Protein AF-A0A7C3UQF2-F1 (afdb_monomer_lite)

Foldseek 3Di:
DDDDPDPDPPDDPDFAAWWEDFDWDQDDVNQKIKTFIHGDPPDPQWFWKFKDFQNHGDDTGGCVNPGMDMDTDDPVPAGKIWMWTAGPVRGTHDIYDIDGDDD

Secondary structure (DSSP, 8-state):
-------------PPPPPPEEEEEEEETTTTEEEEEEEPPSS-SSEEEEEEEETTEEEEEEEGGG-SEEEEE--GGG-EEEEEEEEETT-PBPPP---EEE--

pLDDT: mean 87.82, std 13.17, range [41.94, 98.31]

Sequence (103 aa):
MIISFVKSKIIDTTPPQKPKDFKIIFLNDRKIIKFTWQIAEPQKDMKSVIIYKNDMPFKEVYVDDGNSYTMKLDDNILGKWYIQLKDIRDLLSENSNTIYVFK

Radius of gyration: 18.18 Å; chains: 1; bounding box: 40×21×70 Å

Structure (mmCIF, N/CA/C/O backbone):
data_AF-A0A7C3UQF2-F1
#
_entry.id   AF-A0A7C3UQF2-F1
#
loop_
_atom_site.group_PDB
_atom_site.id
_atom_site.type_symbol
_atom_site.label_atom_id
_atom_site.label_alt_id
_atom_site.label_comp_id
_atom_site.label_asym_id
_atom_site.label_entity_id
_atom_site.label_seq_id
_atom_site.pdbx_PDB_ins_code
_atom_site.Cartn_x
_atom_site.Cartn_y
_atom_site.Cartn_z
_atom_site.occupancy
_atom_site.B_iso_or_equiv
_atom_site.auth_seq_id
_atom_site.auth_comp_id
_atom_site.auth_asym_id
_atom_site.auth_atom_id
_atom_site.pdbx_PDB_model_num
ATOM 1 N N . MET A 1 1 ? 26.143 -6.174 -50.243 1.00 42.50 1 MET A N 1
ATOM 2 C CA . MET A 1 1 ? 24.984 -6.571 -49.416 1.00 42.50 1 MET A CA 1
ATOM 3 C C . MET A 1 1 ? 25.037 -5.741 -48.141 1.00 42.50 1 MET A C 1
ATOM 5 O O . MET A 1 1 ? 25.949 -5.941 -47.353 1.00 42.50 1 MET A O 1
ATOM 9 N N . ILE A 1 2 ? 24.179 -4.726 -48.003 1.00 41.94 2 ILE A N 1
ATOM 10 C CA . ILE A 1 2 ? 24.146 -3.866 -46.809 1.00 41.94 2 ILE A CA 1
ATOM 11 C C . ILE A 1 2 ? 23.161 -4.514 -45.838 1.00 41.94 2 ILE A C 1
ATOM 13 O O . ILE A 1 2 ? 21.972 -4.581 -46.132 1.00 41.94 2 ILE A O 1
ATOM 17 N N . ILE A 1 3 ? 23.661 -5.045 -44.723 1.00 46.56 3 ILE A N 1
ATOM 18 C CA . ILE A 1 3 ? 22.820 -5.608 -43.665 1.00 46.56 3 ILE A CA 1
ATOM 19 C C . ILE A 1 3 ? 22.398 -4.432 -42.782 1.00 46.56 3 ILE A C 1
ATOM 21 O O . ILE A 1 3 ? 23.191 -3.903 -42.005 1.00 46.56 3 ILE A O 1
ATOM 25 N N . SER A 1 4 ? 21.166 -3.964 -42.953 1.00 52.66 4 SER A N 1
ATOM 26 C CA . SER A 1 4 ? 20.559 -2.955 -42.092 1.00 52.66 4 SER A CA 1
ATOM 27 C C . SER A 1 4 ? 20.210 -3.589 -40.743 1.00 52.66 4 SER A C 1
ATOM 29 O O . SER A 1 4 ? 19.257 -4.354 -40.619 1.00 52.66 4 SER A O 1
ATOM 31 N N . PHE A 1 5 ? 20.992 -3.272 -39.710 1.00 53.72 5 PHE A N 1
ATOM 32 C CA . PHE A 1 5 ? 20.658 -3.627 -38.334 1.00 53.72 5 PHE A CA 1
ATOM 33 C C . PHE A 1 5 ? 19.463 -2.786 -37.878 1.00 53.72 5 PHE A C 1
ATOM 35 O O . PHE A 1 5 ? 19.599 -1.606 -37.549 1.00 53.72 5 PHE A O 1
ATOM 42 N N . VAL A 1 6 ? 18.277 -3.390 -37.856 1.00 57.62 6 VAL A N 1
ATOM 43 C CA . VAL A 1 6 ? 17.121 -2.816 -37.167 1.00 57.62 6 VAL A CA 1
ATOM 44 C C . VAL A 1 6 ? 17.456 -2.81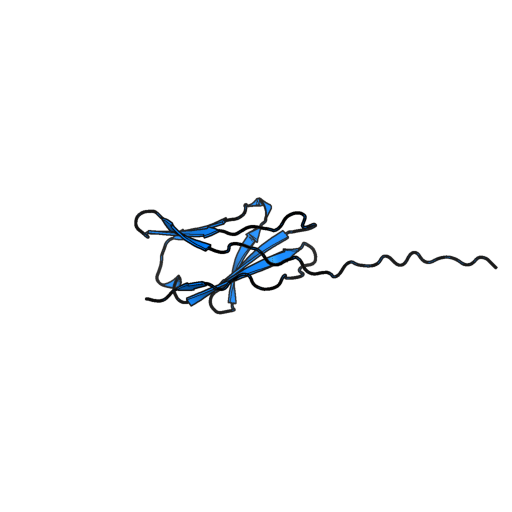3 -35.675 1.00 57.62 6 VAL A C 1
ATOM 46 O O . VAL A 1 6 ? 17.528 -3.868 -35.051 1.00 57.62 6 VAL A O 1
ATOM 49 N N . LYS A 1 7 ? 17.708 -1.633 -35.091 1.00 56.22 7 LYS A N 1
ATOM 50 C CA . LYS A 1 7 ? 17.818 -1.470 -33.633 1.00 56.22 7 LYS A CA 1
ATOM 51 C C . LYS A 1 7 ? 16.470 -1.849 -33.013 1.00 56.22 7 LYS A C 1
ATOM 53 O O . LYS A 1 7 ? 15.561 -1.025 -32.948 1.00 56.22 7 LYS A O 1
ATOM 58 N N . SER A 1 8 ? 16.327 -3.092 -32.563 1.00 61.25 8 SER A N 1
ATOM 59 C CA . SER A 1 8 ? 15.189 -3.514 -31.751 1.00 61.25 8 SER A CA 1
ATOM 60 C C . SER A 1 8 ? 15.266 -2.789 -30.406 1.00 61.25 8 SER A C 1
ATOM 62 O O . SER A 1 8 ? 16.156 -3.057 -29.596 1.00 61.25 8 SER A O 1
ATOM 64 N N . LYS A 1 9 ? 14.366 -1.832 -30.171 1.00 60.81 9 LYS A N 1
ATOM 65 C CA . LYS A 1 9 ? 14.212 -1.186 -28.866 1.00 60.81 9 LYS A CA 1
ATOM 66 C C . LYS A 1 9 ? 13.586 -2.216 -27.927 1.00 60.81 9 LYS A C 1
ATOM 68 O O . LYS A 1 9 ? 12.397 -2.495 -28.033 1.00 60.81 9 LYS A O 1
ATOM 73 N N . ILE A 1 10 ? 14.397 -2.821 -27.063 1.00 63.06 10 ILE A N 1
ATOM 74 C CA . ILE A 1 10 ? 13.903 -3.700 -26.002 1.00 63.06 10 ILE A CA 1
ATOM 75 C C . ILE A 1 10 ? 13.054 -2.821 -25.081 1.00 63.06 10 ILE A C 1
ATOM 77 O O . ILE A 1 10 ? 13.561 -1.864 -24.494 1.00 63.06 10 ILE A O 1
ATOM 81 N N . ILE A 1 11 ? 11.751 -3.088 -25.025 1.00 67.69 11 ILE A N 1
ATOM 82 C CA . ILE A 1 11 ? 10.863 -2.469 -24.044 1.00 67.69 11 ILE A CA 1
ATOM 83 C C . ILE A 1 11 ? 11.108 -3.233 -22.749 1.00 67.69 11 ILE A C 1
ATOM 85 O O . ILE A 1 11 ? 10.850 -4.431 -22.687 1.00 67.69 11 ILE A O 1
ATOM 89 N N . ASP A 1 12 ? 11.662 -2.563 -21.744 1.00 73.94 12 ASP A N 1
ATOM 90 C CA . ASP A 1 12 ? 11.759 -3.139 -20.409 1.00 73.94 12 ASP A CA 1
ATOM 91 C C . ASP A 1 12 ? 10.337 -3.337 -19.868 1.00 73.94 12 ASP A C 1
ATOM 93 O O . ASP A 1 12 ? 9.552 -2.387 -19.802 1.00 73.94 12 ASP A O 1
ATOM 97 N N . THR A 1 13 ? 9.998 -4.579 -19.542 1.00 81.81 13 THR A N 1
ATOM 98 C CA . THR A 1 13 ? 8.706 -4.980 -18.973 1.00 81.81 13 THR A CA 1
ATOM 99 C C . THR A 1 13 ? 8.851 -5.455 -17.533 1.00 81.81 13 THR A C 1
ATOM 101 O O . THR A 1 13 ? 7.932 -6.076 -17.003 1.00 81.81 13 THR A O 1
ATOM 104 N N . THR A 1 14 ? 10.008 -5.224 -16.907 1.00 88.62 14 THR A N 1
ATOM 105 C CA . THR A 1 14 ? 10.243 -5.609 -15.517 1.00 88.62 14 THR A CA 1
ATOM 106 C C . THR A 1 14 ? 9.332 -4.772 -14.620 1.00 88.62 14 THR A C 1
ATOM 108 O O . THR A 1 14 ? 9.431 -3.538 -14.651 1.00 88.62 14 THR A O 1
ATOM 111 N N . PRO A 1 15 ? 8.440 -5.404 -13.836 1.00 91.12 15 PRO A N 1
ATOM 112 C CA . PRO A 1 15 ? 7.606 -4.674 -12.899 1.00 91.12 15 PRO A CA 1
ATOM 113 C C . PRO A 1 15 ? 8.447 -3.995 -11.810 1.00 91.12 15 PRO A C 1
ATOM 115 O O . PRO A 1 15 ? 9.580 -4.415 -11.547 1.00 91.12 15 PRO A O 1
ATOM 118 N N . PRO A 1 16 ? 7.896 -2.980 -11.129 1.00 93.38 16 PRO A N 1
ATOM 119 C CA . PRO A 1 16 ? 8.571 -2.360 -9.999 1.00 93.38 16 PRO A CA 1
ATOM 120 C C . PRO A 1 16 ? 8.852 -3.374 -8.885 1.00 93.38 16 PRO A C 1
ATOM 122 O O . PRO A 1 16 ? 8.145 -4.373 -8.724 1.00 93.38 16 PRO A O 1
ATOM 125 N N . GLN A 1 17 ? 9.861 -3.104 -8.063 1.00 94.06 17 GLN A N 1
ATOM 126 C CA . GLN A 1 17 ? 10.078 -3.884 -6.850 1.00 94.06 17 GLN A CA 1
ATOM 127 C C . GLN A 1 17 ? 8.969 -3.589 -5.839 1.00 94.06 17 GLN A C 1
ATOM 129 O O . GLN A 1 17 ? 8.417 -2.491 -5.778 1.00 94.06 17 GLN A O 1
ATOM 134 N N . LYS A 1 18 ? 8.632 -4.574 -5.006 1.00 94.44 18 LYS A N 1
ATOM 135 C CA . LYS A 1 18 ? 7.605 -4.373 -3.982 1.00 94.44 18 LYS A CA 1
ATOM 136 C C . LYS A 1 18 ? 8.012 -3.300 -2.965 1.00 94.44 18 LYS A C 1
ATOM 138 O O . LYS A 1 18 ? 9.190 -3.214 -2.597 1.00 94.44 18 LYS A O 1
ATOM 143 N N . PRO A 1 19 ? 7.051 -2.513 -2.465 1.00 94.19 19 PRO A N 1
ATOM 144 C CA . PRO A 1 19 ? 7.316 -1.558 -1.402 1.00 94.19 19 PRO A CA 1
ATOM 145 C C . PRO A 1 19 ? 7.608 -2.285 -0.081 1.00 94.19 19 PRO A C 1
ATOM 147 O O . PRO A 1 19 ? 7.142 -3.404 0.164 1.00 94.19 19 PRO A O 1
ATOM 150 N N . LYS A 1 20 ? 8.406 -1.644 0.774 1.00 94.69 20 LYS A N 1
ATOM 151 C CA . LYS A 1 20 ? 8.893 -2.185 2.049 1.00 94.69 20 LYS A CA 1
ATOM 152 C C . LYS A 1 20 ? 8.277 -1.447 3.231 1.00 94.69 20 LYS A C 1
ATOM 154 O O . LYS A 1 20 ? 7.758 -0.343 3.083 1.00 94.69 20 LYS A O 1
ATOM 159 N N . ASP A 1 21 ? 8.352 -2.070 4.403 1.00 95.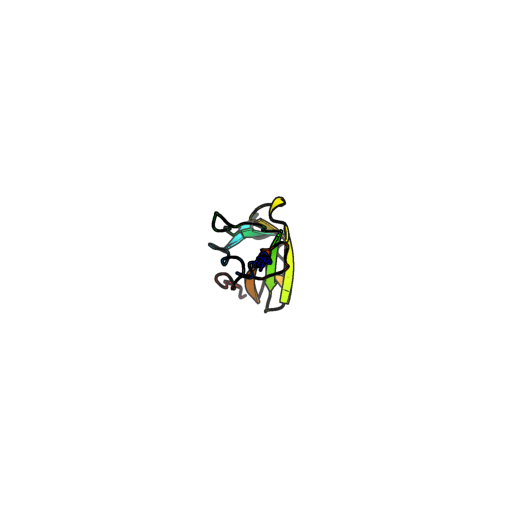00 21 ASP A N 1
ATOM 160 C CA . ASP A 1 21 ? 7.968 -1.478 5.687 1.00 95.00 21 ASP A CA 1
ATOM 161 C C . ASP A 1 21 ? 6.573 -0.834 5.696 1.00 95.00 21 ASP A C 1
ATOM 163 O O . ASP A 1 21 ? 6.375 0.217 6.312 1.00 95.00 21 ASP A O 1
ATOM 167 N N . PHE A 1 22 ? 5.594 -1.461 5.030 1.00 97.38 22 PHE A N 1
ATOM 168 C CA . PHE A 1 22 ? 4.216 -0.984 5.082 1.00 97.38 22 PHE A CA 1
ATOM 169 C C . PHE A 1 22 ? 3.690 -1.112 6.513 1.00 97.38 22 PHE A C 1
ATOM 171 O O . PHE A 1 22 ? 3.743 -2.197 7.103 1.00 97.38 22 PHE A O 1
ATOM 178 N N . LYS A 1 23 ? 3.223 0.006 7.079 1.00 97.06 23 LYS A N 1
ATOM 179 C CA . LYS A 1 23 ? 2.770 0.141 8.471 1.00 97.06 23 LYS A CA 1
ATOM 180 C C . LYS A 1 23 ? 1.534 1.032 8.550 1.00 97.06 23 LYS A C 1
ATOM 182 O O . LYS A 1 23 ? 1.372 1.960 7.759 1.00 97.06 23 LYS A O 1
ATOM 187 N N . ILE A 1 24 ? 0.704 0.767 9.556 1.00 94.62 24 ILE A N 1
ATOM 188 C CA . ILE A 1 24 ? -0.450 1.585 9.937 1.00 94.62 24 ILE A CA 1
ATOM 189 C C . ILE A 1 24 ? -0.184 2.126 11.343 1.00 94.62 24 ILE A C 1
ATOM 191 O O . ILE A 1 24 ? 0.080 1.356 12.265 1.00 94.62 24 ILE A O 1
ATOM 195 N N . ILE A 1 25 ? -0.229 3.446 11.502 1.00 93.81 25 ILE A N 1
ATOM 196 C CA . ILE A 1 25 ? 0.051 4.150 12.756 1.00 93.81 25 ILE A CA 1
ATOM 197 C C . ILE A 1 25 ? -1.207 4.903 13.183 1.00 93.81 25 ILE A C 1
ATOM 199 O O . ILE A 1 25 ? -1.765 5.677 12.408 1.00 93.81 25 ILE A O 1
ATOM 203 N N . PHE A 1 26 ? -1.629 4.714 14.431 1.00 90.75 26 PHE A N 1
ATOM 204 C CA . PHE A 1 26 ? -2.725 5.473 15.028 1.00 90.75 26 PHE A CA 1
ATOM 205 C C . PHE A 1 26 ? -2.174 6.726 15.711 1.00 90.75 26 PHE A C 1
ATOM 207 O O . PHE A 1 26 ? -1.278 6.644 16.549 1.00 90.75 26 PHE A O 1
ATOM 214 N N . LEU A 1 27 ? -2.713 7.884 15.350 1.00 89.38 27 LEU A N 1
ATOM 215 C CA . LEU A 1 27 ? -2.304 9.202 15.827 1.00 89.38 27 LEU A CA 1
ATOM 216 C C . LEU A 1 27 ? -3.486 9.914 16.495 1.00 89.38 27 LEU A C 1
ATOM 218 O O . LEU A 1 27 ? -4.646 9.568 16.257 1.00 89.38 27 LEU A O 1
ATOM 222 N N . ASN A 1 28 ? -3.179 10.941 17.294 1.00 87.50 28 ASN A N 1
ATOM 223 C CA . ASN A 1 28 ? -4.157 11.836 17.923 1.00 87.50 28 ASN A CA 1
ATOM 224 C C . ASN A 1 28 ? -5.270 11.074 18.670 1.00 87.50 28 ASN A C 1
ATOM 226 O O . ASN A 1 28 ? -6.426 11.093 18.250 1.00 87.50 28 ASN A O 1
ATOM 230 N N . ASP A 1 29 ? -4.904 10.329 19.718 1.00 85.00 29 ASP A N 1
ATOM 231 C CA . ASP A 1 29 ? -5.824 9.502 20.518 1.00 85.00 29 ASP A CA 1
ATOM 232 C C . ASP A 1 29 ? -6.685 8.550 19.680 1.00 85.00 29 ASP A C 1
ATOM 234 O O . ASP A 1 29 ? -7.888 8.402 19.892 1.00 85.00 29 ASP A O 1
ATOM 238 N N . ARG A 1 30 ? -6.054 7.913 18.685 1.00 81.94 30 ARG A N 1
ATOM 239 C CA . ARG A 1 30 ? -6.705 7.019 17.718 1.00 81.94 30 ARG A CA 1
ATOM 240 C C . ARG A 1 30 ? -7.760 7.713 16.852 1.00 81.94 30 ARG A C 1
ATOM 242 O O . ARG A 1 30 ? -8.578 7.036 16.265 1.00 81.94 30 ARG A O 1
ATOM 249 N N . LYS A 1 31 ? -7.757 9.036 16.695 1.00 86.06 31 LYS A N 1
ATOM 250 C CA . LYS A 1 31 ? -8.689 9.720 15.773 1.00 86.06 31 LYS A CA 1
ATOM 251 C C . LYS A 1 31 ? -8.176 9.782 14.339 1.00 86.06 31 LYS A C 1
ATOM 253 O O . LYS A 1 31 ? -8.941 10.093 13.428 1.00 86.06 31 LYS A O 1
ATOM 258 N N . ILE A 1 32 ? -6.884 9.543 14.133 1.00 89.88 32 ILE A N 1
ATOM 259 C CA . ILE A 1 32 ? -6.215 9.654 12.837 1.00 89.88 32 ILE A CA 1
ATOM 260 C C . ILE A 1 32 ? -5.419 8.378 12.578 1.00 89.88 32 ILE A C 1
ATOM 262 O O . ILE A 1 32 ? -4.796 7.827 13.483 1.00 89.88 32 ILE A O 1
ATOM 266 N N . ILE A 1 33 ? -5.414 7.937 11.327 1.00 92.88 33 ILE A N 1
ATOM 267 C CA . ILE A 1 33 ? -4.644 6.796 10.848 1.00 92.88 33 ILE A CA 1
ATOM 268 C C . ILE A 1 33 ? -3.649 7.298 9.818 1.00 92.88 33 ILE A C 1
ATOM 270 O O . ILE A 1 33 ? -4.031 8.004 8.884 1.00 92.88 33 ILE A O 1
ATOM 274 N N . LYS A 1 34 ? -2.388 6.901 9.963 1.00 94.88 34 LYS A N 1
ATOM 275 C CA . LYS A 1 34 ? -1.333 7.157 8.991 1.00 94.88 34 LYS A CA 1
ATOM 276 C C . LYS A 1 34 ? -0.792 5.839 8.450 1.00 94.88 34 LYS A C 1
ATOM 278 O O . LYS A 1 34 ? -0.243 5.032 9.194 1.00 94.88 34 LYS A O 1
ATOM 283 N N . PHE A 1 35 ? -0.926 5.651 7.149 1.00 96.31 35 PHE A N 1
ATOM 284 C CA . PHE A 1 35 ? -0.274 4.605 6.378 1.00 96.31 35 PHE A CA 1
ATOM 285 C C . PHE A 1 35 ? 1.108 5.104 5.963 1.00 96.31 35 PHE A C 1
ATOM 287 O O . PHE A 1 35 ? 1.237 6.230 5.480 1.00 96.31 35 PHE A O 1
ATOM 294 N N . THR A 1 36 ? 2.142 4.293 6.154 1.00 97.12 36 THR A N 1
ATOM 295 C CA . THR A 1 36 ? 3.520 4.632 5.770 1.00 97.12 36 THR A CA 1
ATOM 296 C C . THR A 1 36 ? 4.182 3.451 5.092 1.00 97.12 36 THR A C 1
ATOM 298 O O . THR A 1 36 ? 3.891 2.310 5.449 1.00 97.12 36 THR A O 1
ATOM 301 N N . TRP A 1 37 ? 5.097 3.719 4.171 1.00 96.62 37 TRP A N 1
ATOM 302 C CA . TRP A 1 37 ? 5.867 2.698 3.465 1.00 96.62 37 TRP A CA 1
ATOM 303 C C . TRP A 1 37 ? 7.237 3.241 3.057 1.00 96.62 37 TRP A C 1
ATOM 305 O O . TRP A 1 37 ? 7.550 4.412 3.266 1.00 96.62 37 TRP A O 1
ATOM 315 N N . GLN A 1 38 ? 8.060 2.380 2.470 1.00 94.75 38 GLN A N 1
ATOM 316 C CA . GLN A 1 38 ? 9.315 2.740 1.828 1.00 94.75 38 GLN A CA 1
ATOM 317 C C . GLN A 1 38 ? 9.341 2.208 0.398 1.00 94.75 38 GLN A C 1
ATOM 319 O O . GLN A 1 38 ? 8.940 1.073 0.129 1.00 94.75 38 GLN A O 1
ATOM 324 N N . ILE A 1 39 ? 9.853 3.025 -0.513 1.00 91.62 39 ILE A N 1
ATOM 325 C CA . ILE A 1 39 ? 10.160 2.622 -1.882 1.00 91.62 39 ILE A CA 1
ATOM 326 C C . ILE A 1 39 ? 11.640 2.245 -1.899 1.00 91.62 39 ILE A C 1
ATOM 328 O O . ILE A 1 39 ? 12.479 2.996 -1.407 1.00 91.62 39 ILE A O 1
ATOM 332 N N . ALA A 1 40 ? 11.963 1.042 -2.379 1.00 83.88 40 ALA A N 1
ATOM 333 C CA . ALA A 1 40 ? 13.358 0.645 -2.520 1.00 83.88 40 ALA A CA 1
ATOM 334 C C . ALA A 1 40 ? 14.005 1.501 -3.613 1.00 83.88 40 ALA A C 1
ATOM 336 O O . ALA A 1 40 ? 13.501 1.526 -4.729 1.00 83.88 40 ALA A O 1
ATOM 337 N N . GLU A 1 41 ? 15.107 2.171 -3.300 1.00 81.25 41 GLU A N 1
ATOM 338 C CA . GLU A 1 41 ? 15.893 2.918 -4.281 1.00 81.25 41 GLU A CA 1
ATOM 339 C C . GLU A 1 41 ? 17.095 2.081 -4.750 1.00 81.25 41 GLU A C 1
ATOM 341 O O . GLU A 1 41 ? 17.685 1.363 -3.933 1.00 81.25 41 GLU A O 1
ATOM 346 N N . PRO A 1 42 ? 17.503 2.168 -6.030 1.00 72.06 42 PRO A N 1
ATOM 347 C CA . PRO A 1 42 ? 16.909 2.971 -7.102 1.00 72.06 42 PRO A CA 1
ATOM 348 C C . PRO A 1 42 ? 15.752 2.251 -7.822 1.00 72.06 42 PRO A C 1
ATOM 350 O O . PRO A 1 42 ? 15.919 1.120 -8.285 1.00 72.06 42 PRO A O 1
ATOM 353 N N . GLN A 1 43 ? 14.611 2.926 -8.001 1.00 79.31 43 GLN A N 1
ATOM 354 C CA . GLN A 1 43 ? 13.534 2.483 -8.901 1.00 79.31 43 GLN A CA 1
ATOM 355 C C . GLN A 1 43 ? 13.177 3.589 -9.898 1.00 79.31 43 GLN A C 1
ATOM 357 O O . GLN A 1 43 ? 12.873 4.714 -9.517 1.00 79.31 43 GLN A O 1
ATOM 362 N N . LYS A 1 44 ? 13.246 3.278 -11.197 1.00 75.62 44 LYS A N 1
ATOM 363 C CA . LYS A 1 44 ? 12.927 4.240 -12.260 1.00 75.62 44 LYS A CA 1
ATOM 364 C C . LYS A 1 44 ? 11.429 4.295 -12.513 1.00 75.62 44 LYS A C 1
ATOM 366 O O . LYS A 1 44 ? 10.732 3.299 -12.345 1.00 75.62 44 LYS A O 1
ATOM 371 N N . ASP A 1 45 ? 10.983 5.457 -12.978 1.00 86.75 45 ASP A N 1
ATOM 372 C CA . ASP A 1 45 ? 9.665 5.647 -13.575 1.00 86.75 45 ASP A CA 1
ATOM 373 C C . ASP A 1 45 ? 8.488 5.300 -12.642 1.00 86.75 45 ASP A C 1
ATOM 375 O O . ASP A 1 45 ? 7.422 4.877 -13.091 1.00 86.75 45 ASP A O 1
ATOM 379 N N . MET A 1 46 ? 8.664 5.481 -11.329 1.00 91.31 46 MET A N 1
ATOM 380 C CA . MET A 1 46 ? 7.595 5.290 -10.347 1.00 91.31 46 MET A CA 1
ATOM 381 C C . MET A 1 46 ? 6.549 6.394 -10.457 1.00 91.31 46 MET A C 1
ATOM 383 O O . MET A 1 46 ? 6.884 7.574 -10.477 1.00 91.31 46 MET A O 1
ATOM 387 N N . LYS A 1 47 ? 5.276 5.996 -10.520 1.00 94.12 47 LYS A N 1
ATOM 388 C CA . LYS A 1 47 ? 4.126 6.897 -10.651 1.00 94.12 47 LYS A CA 1
ATOM 389 C C . LYS A 1 47 ? 3.395 7.033 -9.324 1.00 94.12 47 LYS A C 1
ATOM 391 O O . LYS A 1 47 ? 3.165 8.145 -8.851 1.00 94.12 47 LYS A O 1
ATOM 396 N N . SER A 1 48 ? 3.025 5.911 -8.715 1.00 96.38 48 SER A N 1
ATOM 397 C CA . SER A 1 48 ? 2.143 5.915 -7.550 1.00 96.38 48 SER A CA 1
ATOM 398 C C . SER A 1 48 ? 2.248 4.646 -6.704 1.00 96.38 48 SER A C 1
ATOM 400 O O . SER A 1 48 ? 2.831 3.634 -7.096 1.00 96.38 48 SER A O 1
ATOM 402 N N . VAL A 1 49 ? 1.655 4.714 -5.516 1.00 97.31 49 VAL A N 1
ATOM 403 C CA . VAL A 1 49 ? 1.393 3.592 -4.617 1.00 97.31 49 VAL A CA 1
ATOM 404 C C . VAL A 1 49 ? -0.114 3.396 -4.532 1.00 97.31 49 VAL A C 1
ATOM 406 O O . VAL A 1 49 ? -0.851 4.338 -4.238 1.00 97.31 49 VAL A O 1
ATOM 409 N N . ILE A 1 50 ? -0.580 2.170 -4.758 1.00 98.00 50 ILE A N 1
ATOM 410 C CA . ILE A 1 50 ? -1.983 1.797 -4.583 1.00 98.00 50 ILE A CA 1
ATOM 411 C C . ILE A 1 50 ? -2.132 1.091 -3.242 1.00 98.00 50 ILE A C 1
ATOM 413 O O . ILE A 1 50 ? -1.500 0.066 -2.993 1.00 98.00 50 ILE A O 1
ATOM 417 N N . ILE A 1 51 ? -2.993 1.639 -2.395 1.00 97.62 51 ILE A N 1
ATOM 418 C CA . ILE A 1 51 ? -3.436 1.058 -1.137 1.00 97.62 51 ILE A CA 1
ATOM 419 C C . ILE A 1 51 ? -4.670 0.214 -1.404 1.00 97.62 51 ILE A C 1
ATOM 421 O O . ILE A 1 51 ? -5.663 0.713 -1.933 1.00 97.62 51 ILE A O 1
ATOM 425 N N . TYR A 1 52 ? -4.609 -1.049 -1.000 1.00 97.94 52 TYR A N 1
ATOM 426 C CA . TYR A 1 52 ? -5.706 -1.997 -1.101 1.00 97.94 52 TYR A CA 1
ATOM 427 C C . TYR A 1 52 ? -6.323 -2.259 0.265 1.00 97.94 52 TYR A C 1
ATOM 429 O O . TYR A 1 52 ? -5.614 -2.406 1.265 1.00 97.94 52 TYR A O 1
ATOM 437 N N . LYS A 1 53 ? -7.650 -2.388 0.271 1.00 96.75 53 LYS A N 1
ATOM 438 C CA . LYS A 1 53 ? -8.437 -2.885 1.394 1.00 96.75 53 LYS A CA 1
ATOM 439 C C . LYS A 1 53 ? -9.272 -4.069 0.925 1.00 96.75 53 LYS A C 1
ATOM 441 O O . LYS A 1 53 ? -10.059 -3.923 -0.005 1.00 96.75 53 LYS A O 1
ATOM 446 N N . ASN A 1 54 ? -9.147 -5.217 1.589 1.00 96.75 54 ASN A N 1
ATOM 447 C CA . ASN A 1 54 ? -9.888 -6.441 1.257 1.00 96.75 54 ASN A CA 1
ATOM 448 C C . ASN A 1 54 ? -9.814 -6.772 -0.245 1.00 96.75 54 ASN A C 1
ATOM 450 O O . ASN A 1 54 ? -10.831 -7.012 -0.888 1.00 96.75 54 ASN A O 1
ATOM 454 N N . ASP A 1 55 ? -8.598 -6.707 -0.792 1.00 97.06 55 ASP A N 1
ATOM 455 C CA . ASP A 1 55 ? -8.286 -6.984 -2.200 1.00 97.06 55 ASP A CA 1
ATOM 456 C C . ASP A 1 55 ? -8.930 -6.014 -3.218 1.00 97.06 55 ASP A C 1
ATOM 458 O O . ASP A 1 55 ? -8.861 -6.238 -4.424 1.00 97.06 55 ASP A O 1
ATOM 462 N N . MET A 1 56 ? -9.488 -4.888 -2.754 1.00 96.94 56 MET A N 1
ATOM 463 C CA . MET A 1 56 ? -10.009 -3.805 -3.594 1.00 96.94 56 MET A CA 1
ATOM 464 C C . MET A 1 56 ? -9.138 -2.543 -3.494 1.00 96.94 56 MET A 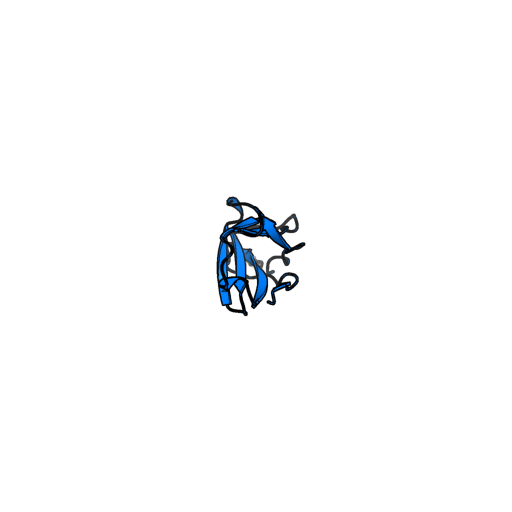C 1
ATOM 466 O O . MET A 1 56 ? -8.725 -2.185 -2.385 1.00 96.94 56 MET A O 1
ATOM 470 N N . PRO A 1 57 ? -8.875 -1.833 -4.610 1.00 96.94 57 PRO A N 1
ATOM 471 C CA . PRO A 1 57 ? -8.206 -0.538 -4.572 1.00 96.94 57 PRO A CA 1
ATOM 472 C C . PRO A 1 57 ? -8.990 0.445 -3.701 1.00 96.94 57 PRO A C 1
ATOM 474 O O . PRO A 1 57 ? -10.160 0.728 -3.953 1.00 96.94 57 PRO A O 1
ATOM 477 N N . PHE A 1 58 ? -8.337 0.965 -2.671 1.00 95.56 58 PHE A N 1
ATOM 478 C CA . PHE A 1 58 ? -8.907 1.942 -1.752 1.00 95.56 58 PHE A CA 1
ATOM 479 C C . PHE A 1 58 ? -8.436 3.359 -2.086 1.00 95.56 58 PHE A C 1
ATOM 481 O O . PHE A 1 58 ? -9.238 4.292 -2.136 1.00 95.56 58 PHE A O 1
ATOM 488 N N . LYS A 1 59 ? -7.130 3.532 -2.320 1.00 95.69 59 LYS A N 1
ATOM 489 C CA . LYS A 1 59 ? -6.528 4.842 -2.589 1.00 95.69 59 LYS A CA 1
ATOM 490 C C . LYS A 1 59 ? -5.261 4.707 -3.423 1.00 95.69 59 LYS A C 1
ATOM 492 O O . LYS A 1 59 ? -4.433 3.856 -3.138 1.00 95.69 59 LYS A O 1
ATOM 497 N N . GLU A 1 60 ? -5.082 5.591 -4.396 1.00 97.06 60 GLU A N 1
ATOM 498 C CA . GLU A 1 60 ? -3.811 5.796 -5.096 1.00 97.06 60 GLU A CA 1
ATOM 499 C C . GLU A 1 60 ? -3.144 7.080 -4.572 1.00 97.06 60 GLU A C 1
ATOM 501 O O . GLU A 1 60 ? -3.824 8.092 -4.359 1.00 97.06 60 GLU A O 1
ATOM 506 N N . VAL A 1 61 ? -1.839 7.012 -4.306 1.00 96.19 61 VAL A N 1
ATOM 507 C CA . VAL A 1 61 ? -1.002 8.103 -3.779 1.00 96.19 61 VAL A CA 1
ATOM 508 C C . VAL A 1 61 ? 0.168 8.288 -4.733 1.00 96.19 61 VAL A C 1
ATOM 510 O O . VAL A 1 61 ? 0.900 7.329 -4.975 1.00 96.19 61 VAL A O 1
ATOM 513 N N . TYR A 1 62 ? 0.339 9.477 -5.304 1.00 93.81 62 TYR A N 1
ATOM 514 C CA . TYR A 1 62 ? 1.440 9.722 -6.233 1.00 93.81 62 TYR A CA 1
ATOM 515 C C . TYR A 1 62 ? 2.759 9.813 -5.469 1.00 93.81 62 TYR A C 1
ATOM 517 O O . TYR A 1 62 ? 2.789 10.286 -4.336 1.00 93.81 62 TYR A O 1
ATOM 525 N N . VAL A 1 63 ? 3.855 9.347 -6.071 1.00 88.06 63 VAL A N 1
ATOM 526 C CA . VAL A 1 63 ? 5.169 9.338 -5.396 1.00 88.06 63 VAL A CA 1
ATOM 527 C C . VAL A 1 63 ? 5.619 10.754 -5.015 1.00 88.06 63 VAL A C 1
ATOM 529 O O . VAL A 1 63 ? 6.232 10.935 -3.965 1.00 88.06 63 VAL A O 1
ATOM 532 N N . ASP A 1 64 ? 5.219 11.758 -5.800 1.00 85.00 64 ASP A N 1
ATOM 533 C CA . ASP A 1 64 ? 5.467 13.179 -5.522 1.00 85.00 64 ASP A CA 1
ATOM 534 C C . ASP A 1 64 ? 4.753 13.682 -4.251 1.00 85.00 64 ASP A C 1
ATOM 536 O O . ASP A 1 64 ? 5.221 14.625 -3.613 1.00 85.00 64 ASP A O 1
ATOM 540 N N . ASP A 1 65 ? 3.670 13.018 -3.825 1.00 81.75 65 ASP A N 1
ATOM 541 C CA . ASP A 1 65 ? 2.958 13.313 -2.571 1.00 81.75 65 ASP A CA 1
ATOM 542 C C . ASP A 1 65 ? 3.658 12.685 -1.342 1.00 81.75 65 ASP A C 1
ATOM 544 O O . ASP A 1 65 ? 3.259 12.903 -0.192 1.00 81.75 65 ASP A O 1
ATOM 548 N N . GLY A 1 66 ? 4.721 11.906 -1.571 1.00 86.75 66 GLY A N 1
ATOM 549 C CA . GLY A 1 66 ? 5.552 11.270 -0.555 1.00 86.75 66 GLY A CA 1
ATOM 550 C C . GLY A 1 66 ? 5.133 9.845 -0.173 1.00 86.75 66 GLY A C 1
ATOM 551 O O . GLY A 1 66 ? 4.235 9.226 -0.736 1.00 86.75 66 GLY A O 1
ATOM 552 N N . ASN A 1 67 ? 5.809 9.299 0.843 1.00 91.69 67 ASN A N 1
ATOM 553 C CA . ASN A 1 67 ? 5.694 7.888 1.241 1.00 91.69 67 ASN A CA 1
ATOM 554 C C . ASN A 1 67 ? 4.699 7.642 2.390 1.00 91.69 67 ASN A C 1
ATOM 556 O O . ASN A 1 67 ? 4.915 6.787 3.260 1.00 91.69 67 ASN A O 1
ATOM 560 N N . SER A 1 68 ? 3.630 8.438 2.455 1.00 94.88 68 SER A N 1
ATOM 561 C CA . SER A 1 68 ? 2.595 8.253 3.470 1.00 94.88 68 SER A CA 1
ATOM 562 C C . SER A 1 68 ? 1.234 8.785 3.052 1.00 94.88 68 SER A C 1
ATOM 564 O O . SER A 1 68 ? 1.134 9.728 2.277 1.00 94.88 68 SER A O 1
ATOM 566 N N . TYR A 1 69 ? 0.185 8.226 3.646 1.00 94.56 69 TYR A N 1
ATOM 567 C CA . TYR A 1 69 ? -1.194 8.671 3.477 1.00 94.56 69 TYR A CA 1
ATOM 568 C C . TYR A 1 69 ? -1.895 8.734 4.831 1.00 94.56 69 TYR A C 1
ATOM 570 O O . TYR A 1 69 ? -1.667 7.883 5.688 1.00 94.56 69 TYR A O 1
ATOM 578 N N . THR A 1 70 ? -2.735 9.745 5.047 1.00 93.88 70 THR A N 1
ATOM 579 C CA . THR A 1 70 ? -3.429 9.960 6.324 1.00 93.88 70 THR A CA 1
ATOM 580 C C . THR A 1 70 ? -4.934 10.083 6.108 1.00 93.88 70 THR A C 1
ATOM 582 O O . THR A 1 70 ? -5.372 10.781 5.196 1.00 93.88 70 THR A O 1
ATOM 585 N N . MET A 1 71 ? -5.725 9.446 6.972 1.00 91.69 71 MET A N 1
ATOM 586 C CA . MET A 1 71 ? -7.188 9.551 7.006 1.00 91.69 71 MET A CA 1
ATOM 587 C C . MET A 1 71 ? -7.701 9.627 8.450 1.00 91.69 71 MET A C 1
ATOM 589 O O . MET A 1 71 ? -6.981 9.302 9.395 1.00 91.69 71 MET A O 1
ATOM 593 N N . LYS A 1 72 ? -8.948 10.070 8.639 1.00 90.69 72 LYS A N 1
ATOM 594 C CA . LYS A 1 72 ? -9.619 9.986 9.947 1.00 90.69 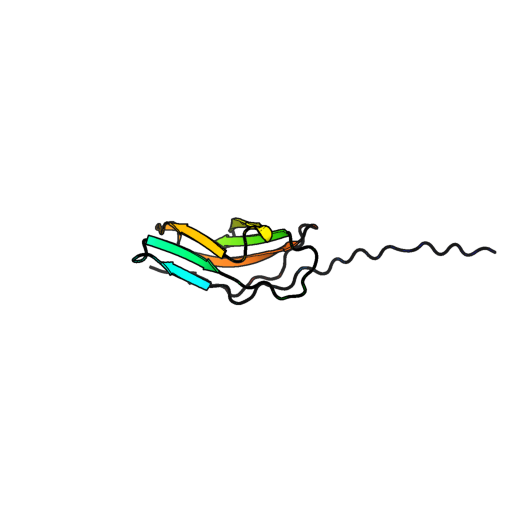72 LYS A CA 1
ATOM 595 C C . LYS A 1 72 ? -9.903 8.518 10.280 1.00 90.69 72 LYS A C 1
ATOM 597 O O . LYS A 1 72 ? -10.180 7.741 9.372 1.00 90.69 72 LYS A O 1
ATOM 602 N N . LEU A 1 73 ? -9.828 8.151 11.561 1.00 85.56 73 LEU A N 1
ATOM 603 C CA . LEU A 1 73 ? -10.291 6.839 12.008 1.00 85.56 73 LEU A CA 1
ATOM 604 C C . LEU A 1 73 ? -11.813 6.781 11.879 1.00 85.56 73 LEU A C 1
ATOM 606 O O . LEU A 1 73 ? -12.520 7.624 12.431 1.00 85.56 73 LEU A O 1
ATOM 610 N N . ASP A 1 74 ? -12.287 5.758 11.187 1.00 83.19 74 ASP A N 1
ATOM 611 C CA . ASP A 1 74 ? -13.675 5.322 11.145 1.00 83.19 74 ASP A CA 1
ATOM 612 C C . ASP A 1 74 ? -13.725 3.782 11.232 1.00 83.19 74 ASP A C 1
ATOM 614 O O . ASP A 1 74 ? -12.694 3.101 11.184 1.00 83.19 74 ASP A O 1
ATOM 618 N N . ASP A 1 75 ? -14.926 3.211 11.354 1.00 71.69 75 ASP A N 1
ATOM 619 C CA . ASP A 1 75 ? -15.122 1.751 11.383 1.00 71.69 75 ASP A CA 1
ATOM 620 C C . ASP A 1 75 ? -14.676 1.063 10.077 1.00 71.69 75 ASP A C 1
ATOM 622 O O . ASP A 1 75 ? -14.529 -0.162 10.011 1.00 71.69 75 ASP A O 1
ATOM 626 N N . ASN A 1 76 ? -14.390 1.843 9.030 1.00 79.94 76 ASN A N 1
ATOM 627 C CA . ASN A 1 76 ? -13.892 1.360 7.755 1.00 79.94 76 ASN A CA 1
ATOM 628 C C . ASN A 1 76 ? -12.383 1.042 7.800 1.00 79.94 76 ASN A C 1
ATOM 630 O O . ASN A 1 76 ? -11.822 0.676 6.767 1.00 79.94 76 ASN A O 1
ATOM 634 N N . ILE A 1 77 ? -11.711 1.086 8.957 1.00 88.31 77 ILE A N 1
ATOM 635 C CA . ILE A 1 77 ? -10.332 0.582 9.076 1.00 88.31 77 ILE A CA 1
ATOM 636 C C . ILE A 1 77 ? -10.241 -0.950 9.148 1.00 88.31 77 ILE A C 1
ATOM 638 O O . ILE A 1 77 ? -9.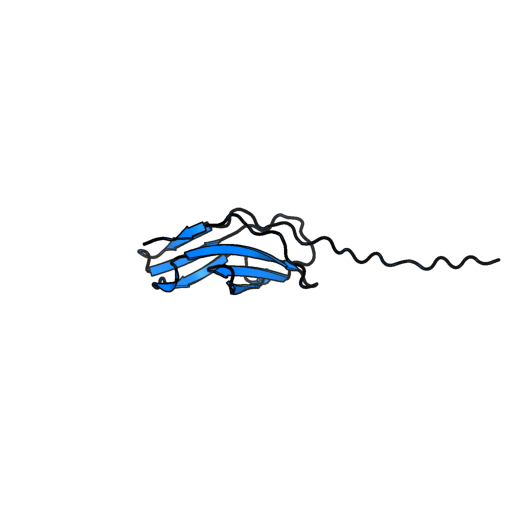209 -1.520 8.800 1.00 88.31 77 ILE A O 1
ATOM 642 N N . LEU A 1 78 ? -11.291 -1.646 9.590 1.00 92.06 78 LEU A N 1
ATOM 643 C CA . LEU A 1 78 ? -11.225 -3.097 9.789 1.00 92.06 78 LEU A CA 1
ATOM 644 C C . LEU A 1 78 ? -11.044 -3.836 8.458 1.00 92.06 78 LEU A C 1
ATOM 646 O O . LEU A 1 78 ? -11.746 -3.551 7.481 1.00 92.06 78 LEU A O 1
ATOM 650 N N .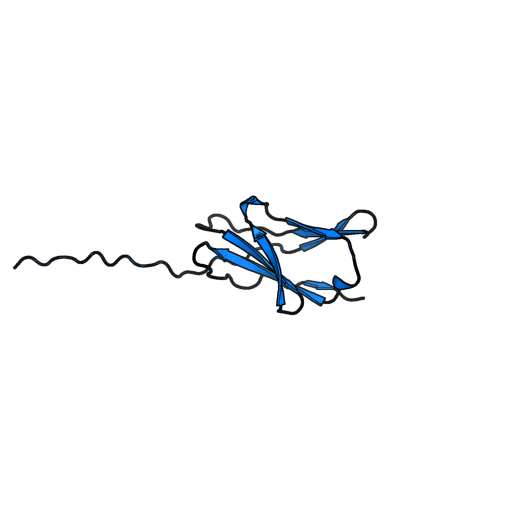 GLY A 1 79 ? -10.126 -4.802 8.427 1.00 94.19 79 GLY A N 1
ATOM 651 C CA . GLY A 1 79 ? -9.883 -5.645 7.260 1.00 94.19 79 GLY A CA 1
ATOM 652 C C . GLY A 1 79 ? -8.412 -5.915 6.960 1.00 94.19 79 GLY A C 1
ATOM 653 O O . GLY A 1 79 ? -7.516 -5.668 7.769 1.00 94.19 79 GLY A O 1
ATOM 654 N N . LYS A 1 80 ? -8.195 -6.457 5.763 1.00 96.44 80 LYS A N 1
ATOM 655 C CA . LYS A 1 80 ? -6.892 -6.774 5.179 1.00 96.44 80 LYS A CA 1
ATOM 656 C C . LYS A 1 80 ? -6.372 -5.569 4.399 1.00 96.44 80 LYS A C 1
ATOM 658 O O . LYS A 1 80 ? -7.060 -5.092 3.500 1.00 96.44 80 LYS A O 1
ATOM 663 N N . TRP A 1 81 ? -5.149 -5.142 4.685 1.00 97.75 81 TRP A N 1
ATOM 664 C CA . TRP A 1 81 ? -4.486 -4.014 4.037 1.00 97.75 81 TRP A CA 1
ATOM 665 C C . TRP A 1 81 ? -3.133 -4.420 3.473 1.00 97.75 81 TRP A C 1
ATOM 667 O O . TRP A 1 81 ? -2.348 -5.093 4.140 1.00 97.75 81 TRP A O 1
ATOM 677 N N . TYR A 1 82 ? -2.838 -3.973 2.263 1.00 98.31 82 TYR A N 1
ATOM 678 C CA . TYR A 1 82 ? -1.516 -4.072 1.647 1.00 98.31 82 TYR A CA 1
ATOM 679 C C . TYR A 1 82 ? -1.390 -2.987 0.579 1.00 98.31 82 TYR A C 1
ATOM 681 O O . TYR A 1 82 ? -2.367 -2.310 0.249 1.00 98.31 82 TYR A O 1
ATOM 689 N N . ILE A 1 83 ? -0.188 -2.815 0.044 1.00 98.12 83 ILE A N 1
ATOM 690 C CA . ILE A 1 83 ? 0.078 -1.840 -1.008 1.00 98.12 83 ILE A CA 1
ATOM 691 C C . ILE A 1 83 ? 0.835 -2.479 -2.178 1.00 98.12 83 ILE A C 1
ATOM 693 O O . ILE A 1 83 ? 1.528 -3.485 -2.001 1.00 98.12 83 ILE A O 1
ATOM 697 N N . GLN A 1 84 ? 0.724 -1.869 -3.355 1.00 97.75 84 GLN A N 1
ATOM 698 C CA . GLN A 1 84 ? 1.559 -2.145 -4.530 1.00 97.75 84 GLN A CA 1
ATOM 699 C C . GLN A 1 84 ? 2.113 -0.830 -5.083 1.00 97.75 84 GLN A C 1
ATOM 701 O O . GLN A 1 84 ? 1.485 0.219 -4.942 1.00 97.75 84 GLN A O 1
ATOM 706 N N . LEU A 1 85 ? 3.279 -0.888 -5.723 1.00 96.06 85 LEU A N 1
ATOM 707 C CA . LEU A 1 85 ? 3.804 0.217 -6.525 1.00 96.06 85 LEU A CA 1
ATOM 708 C C . LEU A 1 85 ? 3.304 0.098 -7.955 1.00 96.06 85 LEU A C 1
ATOM 710 O O . LEU A 1 85 ? 3.112 -1.010 -8.457 1.00 96.06 85 LEU A O 1
ATOM 714 N N . LYS A 1 86 ? 3.149 1.247 -8.599 1.00 96.00 86 LYS A N 1
ATOM 715 C CA . LYS A 1 86 ? 2.753 1.380 -9.990 1.00 96.00 86 LYS A CA 1
ATOM 716 C C . LYS A 1 86 ? 3.712 2.325 -10.703 1.00 96.00 86 LYS A C 1
ATOM 718 O O . LYS A 1 86 ? 3.996 3.419 -10.208 1.00 96.00 86 LYS A O 1
ATOM 723 N N . ASP A 1 87 ? 4.218 1.908 -11.856 1.00 94.06 87 ASP A N 1
ATOM 724 C CA . ASP A 1 87 ? 5.061 2.753 -12.707 1.00 94.06 87 ASP A CA 1
ATOM 725 C C . ASP A 1 87 ? 4.249 3.557 -13.739 1.00 94.06 87 ASP A C 1
ATOM 727 O O . ASP A 1 87 ? 3.024 3.440 -13.846 1.00 94.06 87 ASP A O 1
ATOM 731 N N . ILE A 1 88 ? 4.934 4.390 -14.526 1.00 92.56 88 ILE A N 1
ATOM 732 C CA . ILE A 1 88 ? 4.320 5.161 -15.622 1.00 92.56 88 ILE A CA 1
ATOM 733 C C . ILE A 1 88 ? 3.759 4.291 -16.759 1.00 92.56 88 ILE A C 1
ATOM 735 O O . ILE A 1 88 ? 2.998 4.797 -17.580 1.00 92.56 88 ILE A O 1
ATOM 739 N N . ARG A 1 89 ? 4.150 3.011 -16.828 1.00 92.38 89 ARG A N 1
ATOM 740 C CA . ARG A 1 89 ? 3.678 2.014 -17.804 1.00 92.38 89 ARG A CA 1
ATOM 741 C C . ARG A 1 89 ? 2.448 1.258 -17.281 1.00 92.38 89 ARG A C 1
ATOM 743 O O . ARG A 1 89 ? 1.973 0.343 -17.946 1.00 92.38 89 ARG A O 1
ATOM 750 N N . ASP A 1 90 ? 1.964 1.630 -16.095 1.00 93.06 90 ASP A N 1
ATOM 751 C CA . ASP A 1 90 ? 0.894 0.981 -15.343 1.00 93.06 90 ASP A CA 1
ATOM 752 C C . ASP A 1 90 ? 1.201 -0.483 -14.933 1.00 93.06 90 ASP A C 1
ATOM 754 O O . ASP A 1 90 ? 0.284 -1.236 -14.597 1.00 93.06 90 ASP A O 1
ATOM 758 N N . LEU A 1 91 ? 2.482 -0.885 -14.889 1.00 94.31 91 LEU A N 1
ATOM 759 C CA . LEU A 1 91 ? 2.904 -2.169 -14.317 1.00 94.31 91 LEU A CA 1
ATOM 760 C C . LEU A 1 91 ? 2.889 -2.105 -12.788 1.00 94.31 91 LEU A C 1
ATOM 762 O O . LEU A 1 91 ? 3.358 -1.137 -12.186 1.00 94.31 91 LEU A O 1
ATOM 766 N N . LEU A 1 92 ? 2.387 -3.173 -12.167 1.00 95.94 92 LEU A N 1
ATOM 767 C CA . LEU A 1 92 ? 2.271 -3.300 -10.717 1.00 95.94 92 LEU A CA 1
ATOM 768 C C . LEU A 1 92 ? 3.372 -4.185 -10.144 1.00 95.94 92 LEU A C 1
ATOM 770 O O . LEU A 1 92 ? 3.680 -5.239 -10.701 1.00 95.94 92 LEU A O 1
ATOM 774 N N . SER A 1 93 ? 3.922 -3.789 -9.000 1.00 96.00 93 SER A N 1
ATOM 775 C CA . SER A 1 93 ? 4.803 -4.663 -8.228 1.00 96.00 93 SER A CA 1
ATOM 776 C C . SER A 1 93 ? 4.040 -5.779 -7.516 1.00 96.00 93 SER A C 1
ATOM 778 O O . SER A 1 93 ? 2.810 -5.788 -7.447 1.00 96.00 93 SER A O 1
ATOM 780 N N . GLU A 1 94 ? 4.770 -6.727 -6.931 1.00 97.00 94 GLU A N 1
ATOM 781 C CA . GLU A 1 94 ? 4.190 -7.627 -5.933 1.00 97.00 94 GLU A CA 1
ATOM 782 C C . GLU A 1 94 ? 3.645 -6.856 -4.717 1.00 97.00 94 GLU A C 1
ATOM 784 O O . GLU A 1 94 ? 4.066 -5.738 -4.407 1.00 97.00 94 GLU A O 1
ATOM 789 N N . ASN A 1 95 ? 2.743 -7.498 -3.974 1.00 97.62 95 ASN A N 1
ATOM 790 C CA . ASN A 1 95 ? 2.198 -6.952 -2.735 1.00 97.62 95 ASN A CA 1
ATOM 791 C C . ASN A 1 95 ? 3.295 -6.716 -1.680 1.00 97.62 95 ASN A C 1
ATOM 793 O O . ASN A 1 95 ? 4.236 -7.503 -1.528 1.00 97.62 95 ASN A O 1
ATOM 797 N N . SER A 1 96 ? 3.115 -5.668 -0.875 1.00 97.75 96 SER A N 1
ATOM 798 C CA . SER A 1 96 ? 3.828 -5.500 0.395 1.00 97.75 96 SER A CA 1
ATOM 799 C C . SER A 1 96 ? 3.511 -6.617 1.396 1.00 97.75 96 SER A C 1
ATOM 801 O O . SER A 1 96 ? 2.676 -7.497 1.165 1.00 97.75 96 SER A O 1
ATOM 803 N N . ASN A 1 97 ? 4.099 -6.525 2.594 1.00 97.62 97 ASN A N 1
ATOM 804 C CA . ASN A 1 97 ? 3.536 -7.213 3.753 1.00 97.62 97 ASN A CA 1
ATOM 805 C C . ASN A 1 97 ? 2.056 -6.832 3.933 1.00 97.62 97 ASN A C 1
ATOM 807 O O . ASN A 1 97 ? 1.656 -5.692 3.687 1.00 97.62 97 ASN A O 1
ATOM 811 N N . THR A 1 98 ? 1.253 -7.802 4.360 1.00 97.69 98 THR A N 1
ATOM 812 C CA . THR A 1 98 ? -0.171 -7.610 4.642 1.00 97.69 98 THR A CA 1
ATOM 813 C C . THR A 1 98 ? -0.369 -7.282 6.118 1.00 97.69 98 THR A C 1
ATOM 815 O O . THR A 1 98 ? 0.230 -7.924 6.980 1.00 97.69 98 THR A O 1
ATOM 818 N N . ILE A 1 99 ? -1.220 -6.303 6.410 1.00 97.44 99 ILE A N 1
ATOM 819 C CA . ILE A 1 99 ? -1.647 -5.938 7.761 1.00 97.44 99 ILE A CA 1
ATOM 820 C C . ILE A 1 99 ? -3.121 -6.282 7.905 1.00 97.44 99 ILE A C 1
ATOM 822 O O . ILE A 1 99 ? -3.938 -5.885 7.078 1.00 97.44 99 ILE A O 1
ATOM 826 N N . TYR A 1 100 ? -3.463 -6.991 8.973 1.00 95.50 100 TYR A N 1
ATOM 827 C CA . TYR A 1 100 ? -4.847 -7.263 9.323 1.00 95.50 100 TYR A CA 1
ATOM 828 C C . TYR A 1 100 ? -5.242 -6.430 10.539 1.00 95.50 100 TYR A C 1
ATOM 830 O O . TYR A 1 100 ? -4.559 -6.461 11.563 1.00 95.50 100 TYR A O 1
ATOM 838 N N . VAL A 1 101 ? -6.337 -5.685 10.415 1.00 91.06 101 VAL A N 1
ATOM 839 C CA . VAL A 1 101 ? -6.921 -4.899 11.505 1.00 91.06 101 VAL A CA 1
ATOM 840 C C . VAL A 1 101 ? -8.255 -5.530 11.884 1.00 91.06 101 VAL A C 1
ATOM 842 O O . VAL A 1 101 ? -9.162 -5.618 11.055 1.00 91.06 101 VAL A O 1
ATOM 845 N N . PHE A 1 102 ? -8.364 -5.963 13.136 1.00 86.12 102 PHE A N 1
ATOM 846 C CA . PHE A 1 102 ? -9.558 -6.582 13.710 1.00 86.12 102 PHE A CA 1
ATOM 847 C C . PHE A 1 102 ? -10.096 -5.727 14.865 1.00 86.12 102 PHE A C 1
ATOM 849 O O . PHE A 1 102 ? -9.404 -4.822 15.336 1.00 86.12 102 PHE A O 1
ATOM 856 N N . LYS A 1 103 ? -11.343 -5.989 15.265 1.00 77.50 103 LYS A N 1
ATOM 857 C CA . LYS A 1 103 ? -12.024 -5.304 16.370 1.00 77.50 103 LYS A CA 1
ATOM 858 C C . LYS A 1 103 ? -11.511 -5.773 17.729 1.00 77.50 103 LYS A C 1
ATOM 860 O O . LYS A 1 103 ? -11.218 -6.983 17.843 1.00 77.50 103 LYS A O 1
#